Protein AF-A0A9Q4T7K0-F1 (afdb_monomer_lite)

pLDDT: mean 83.94, std 12.33, range [45.19, 93.31]

Radius of gyration: 12.47 Å; chains: 1; bounding box: 25×40×24 Å

Structure (mmCIF, N/CA/C/O backbone):
data_AF-A0A9Q4T7K0-F1
#
_entry.id   AF-A0A9Q4T7K0-F1
#
loop_
_atom_site.group_PDB
_atom_site.id
_atom_site.type_symbol
_atom_site.label_atom_id
_atom_site.label_alt_id
_atom_site.label_comp_id
_atom_site.label_asym_id
_atom_site.label_entity_id
_atom_site.label_seq_id
_atom_site.pdbx_PDB_ins_code
_atom_site.Cartn_x
_atom_site.Cartn_y
_atom_site.Cartn_z
_atom_site.occupancy
_atom_site.B_iso_or_equiv
_atom_site.auth_seq_id
_atom_site.auth_comp_id
_atom_site.auth_asym_id
_atom_site.auth_atom_id
_atom_site.pdbx_PDB_model_num
ATOM 1 N N . MET A 1 1 ? 10.281 -0.681 -0.234 1.00 81.62 1 MET A N 1
ATOM 2 C CA . MET A 1 1 ? 10.191 -1.523 -1.450 1.00 81.62 1 MET A CA 1
ATOM 3 C C . MET A 1 1 ? 9.593 -0.692 -2.574 1.00 81.62 1 MET A C 1
ATOM 5 O O . MET A 1 1 ? 8.718 0.120 -2.292 1.00 81.62 1 MET A O 1
ATOM 9 N N . PHE A 1 2 ? 10.062 -0.8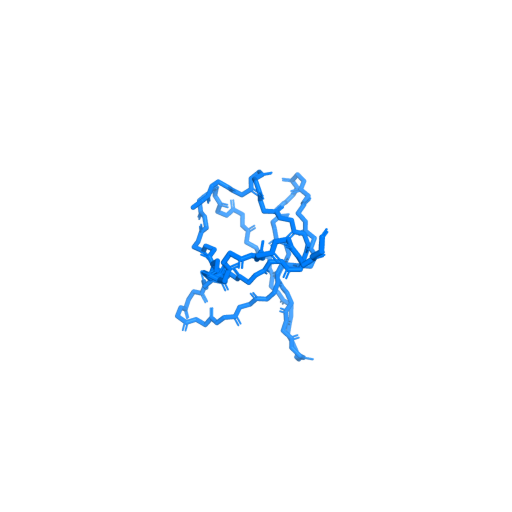53 -3.815 1.00 86.56 2 PHE A N 1
ATOM 10 C CA . PHE A 1 2 ? 9.453 -0.164 -4.956 1.00 86.56 2 PHE A CA 1
ATOM 11 C C . PHE A 1 2 ? 8.027 -0.656 -5.181 1.00 86.56 2 PHE A C 1
ATOM 13 O O . PHE A 1 2 ? 7.763 -1.860 -5.137 1.00 86.56 2 PHE A O 1
ATOM 20 N N . ARG A 1 3 ? 7.116 0.279 -5.462 1.00 83.75 3 ARG A N 1
ATOM 21 C CA . ARG A 1 3 ? 5.717 -0.006 -5.788 1.00 83.75 3 ARG A CA 1
ATOM 22 C C . ARG A 1 3 ? 5.608 -1.026 -6.913 1.00 83.75 3 ARG A C 1
ATOM 24 O O . ARG A 1 3 ? 4.754 -1.894 -6.839 1.00 83.75 3 ARG A O 1
ATOM 31 N N . SER A 1 4 ? 6.478 -0.967 -7.919 1.00 86.69 4 SER A N 1
ATOM 32 C CA . SER A 1 4 ? 6.509 -1.910 -9.047 1.00 86.69 4 SER A CA 1
ATOM 33 C C . SER A 1 4 ? 6.627 -3.378 -8.626 1.00 86.69 4 SER A C 1
ATOM 35 O O . SER A 1 4 ? 6.141 -4.256 -9.330 1.00 86.69 4 SER A O 1
ATOM 37 N N . HIS A 1 5 ? 7.227 -3.663 -7.469 1.00 87.88 5 HIS A N 1
ATOM 38 C CA . HIS A 1 5 ? 7.384 -5.029 -6.972 1.00 87.88 5 HIS A CA 1
ATOM 39 C C . HIS A 1 5 ? 6.207 -5.486 -6.098 1.00 87.88 5 HIS A C 1
ATOM 41 O O . HIS A 1 5 ? 6.134 -6.657 -5.723 1.00 87.88 5 HIS A O 1
ATOM 47 N N . VAL A 1 6 ? 5.284 -4.583 -5.757 1.00 87.81 6 VAL A N 1
ATOM 48 C CA . VAL A 1 6 ? 4.115 -4.903 -4.940 1.00 87.81 6 VAL A CA 1
ATOM 49 C C . VAL A 1 6 ? 3.107 -5.695 -5.755 1.00 87.81 6 VAL A C 1
ATOM 51 O O . VAL A 1 6 ? 2.667 -5.267 -6.824 1.00 87.81 6 VAL A O 1
ATOM 54 N N . ARG A 1 7 ? 2.683 -6.828 -5.201 1.00 88.19 7 ARG A N 1
ATOM 55 C CA . ARG A 1 7 ? 1.636 -7.679 -5.764 1.00 88.19 7 ARG A CA 1
ATOM 56 C C . ARG A 1 7 ? 0.355 -7.550 -4.939 1.00 88.19 7 ARG A C 1
ATOM 58 O O . ARG A 1 7 ? 0.432 -7.321 -3.728 1.00 88.19 7 ARG A O 1
ATOM 65 N N . PRO A 1 8 ? -0.817 -7.728 -5.566 1.00 90.00 8 PRO A N 1
ATOM 66 C CA . PRO A 1 8 ? -2.062 -7.916 -4.836 1.00 90.00 8 PRO A CA 1
ATOM 67 C C . PRO A 1 8 ? -1.913 -9.006 -3.764 1.00 90.00 8 PRO A C 1
ATOM 69 O O . PRO A 1 8 ? -1.289 -10.037 -4.005 1.00 90.00 8 PRO A O 1
ATOM 72 N N . GLY A 1 9 ? -2.458 -8.763 -2.574 1.00 89.19 9 GLY A N 1
ATOM 73 C CA . GLY A 1 9 ? -2.359 -9.646 -1.410 1.00 89.19 9 GLY A CA 1
ATOM 74 C C . GLY A 1 9 ? -1.203 -9.331 -0.457 1.00 89.19 9 GLY A C 1
ATOM 75 O O . GLY A 1 9 ? -1.243 -9.783 0.685 1.00 89.19 9 GLY A O 1
ATOM 76 N N . MET A 1 10 ? -0.215 -8.524 -0.862 1.00 90.88 10 MET A N 1
ATOM 77 C CA . MET A 1 10 ? 0.842 -8.078 0.053 1.00 90.88 10 MET A CA 1
ATOM 78 C C . MET A 1 10 ? 0.302 -7.139 1.135 1.00 90.88 10 MET A C 1
ATOM 80 O O . MET A 1 10 ? -0.610 -6.345 0.891 1.00 90.88 10 MET A O 1
ATOM 84 N N . LEU A 1 11 ? 0.911 -7.189 2.318 1.00 91.50 11 LEU A N 1
ATOM 85 C CA . LEU A 1 11 ? 0.627 -6.262 3.406 1.00 91.50 11 LEU A CA 1
ATOM 86 C C . LEU A 1 11 ? 1.569 -5.063 3.340 1.00 91.50 11 LEU A C 1
ATOM 88 O O . LEU A 1 11 ? 2.771 -5.204 3.133 1.00 91.50 11 LEU A O 1
ATOM 92 N N . ILE A 1 12 ? 1.015 -3.870 3.518 1.00 91.12 12 ILE A N 1
ATOM 93 C CA . ILE A 1 12 ? 1.726 -2.600 3.405 1.00 91.12 12 ILE A CA 1
ATOM 94 C C . ILE A 1 12 ? 1.444 -1.754 4.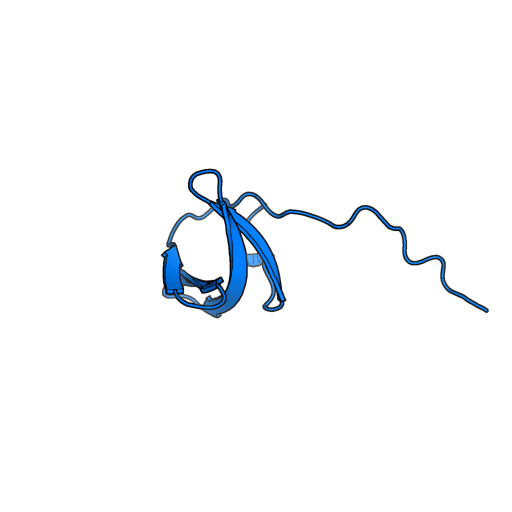631 1.00 91.12 12 ILE A C 1
ATOM 96 O O . ILE A 1 12 ? 0.298 -1.643 5.068 1.00 91.12 12 ILE A O 1
ATOM 100 N N . ARG A 1 13 ? 2.486 -1.130 5.179 1.00 90.88 13 ARG A N 1
ATOM 101 C CA . ARG A 1 13 ? 2.347 -0.146 6.244 1.00 90.88 13 ARG A CA 1
ATOM 102 C C . ARG A 1 13 ? 2.253 1.247 5.633 1.00 90.88 13 ARG A C 1
ATOM 104 O O . ARG A 1 13 ? 3.113 1.675 4.874 1.00 90.88 13 ARG A O 1
ATOM 111 N N . HIS A 1 14 ? 1.160 1.939 5.922 1.00 88.44 14 HIS A N 1
ATOM 112 C CA . HIS A 1 14 ? 0.900 3.280 5.418 1.00 88.44 14 HIS A CA 1
ATOM 113 C C . HIS A 1 14 ? 0.181 4.104 6.488 1.00 88.44 14 HIS A C 1
ATOM 115 O O . HIS A 1 14 ? -0.842 3.668 7.026 1.00 88.44 14 HIS A O 1
ATOM 121 N N . ASN A 1 15 ? 0.724 5.284 6.812 1.00 85.88 15 ASN A N 1
ATOM 122 C CA . ASN A 1 15 ? 0.253 6.150 7.904 1.00 85.88 15 ASN A CA 1
ATOM 123 C C . ASN A 1 15 ? 0.125 5.411 9.250 1.00 85.88 15 ASN A C 1
ATOM 125 O O . ASN A 1 15 ? -0.903 5.482 9.923 1.00 85.88 15 ASN A O 1
ATOM 129 N N . GLY A 1 16 ? 1.139 4.615 9.604 1.00 87.31 16 GLY A N 1
ATOM 130 C CA . GLY A 1 16 ? 1.155 3.835 10.848 1.00 87.31 16 GLY A CA 1
ATOM 131 C C . GLY A 1 16 ? 0.130 2.695 10.911 1.00 87.31 16 GLY A C 1
ATOM 132 O O . GLY A 1 16 ? 0.005 2.042 11.943 1.00 87.31 16 GLY A O 1
ATOM 133 N N . ARG A 1 17 ? -0.605 2.426 9.826 1.00 89.62 17 ARG A N 1
ATOM 134 C CA . ARG A 1 17 ? -1.620 1.367 9.746 1.00 89.62 17 ARG A CA 1
ATOM 135 C C . ARG A 1 17 ? -1.230 0.309 8.726 1.00 89.62 17 ARG A C 1
ATOM 137 O O . ARG A 1 17 ? -0.575 0.612 7.734 1.00 89.62 17 ARG A O 1
ATOM 144 N N . THR A 1 18 ? -1.683 -0.918 8.955 1.00 91.50 18 THR A N 1
ATOM 145 C CA . THR A 1 18 ? -1.525 -2.026 8.009 1.00 91.50 18 THR A CA 1
ATOM 146 C C . THR A 1 18 ? -2.684 -2.052 7.019 1.00 91.50 18 THR A C 1
ATOM 148 O O . THR A 1 18 ? -3.854 -1.978 7.405 1.00 91.50 18 THR A O 1
ATOM 151 N N . TRP A 1 19 ? -2.341 -2.186 5.747 1.00 92.69 19 TRP A N 1
ATOM 152 C CA . TRP A 1 19 ? -3.244 -2.240 4.610 1.00 92.69 19 TRP A CA 1
ATOM 153 C C . TRP A 1 19 ? -2.914 -3.442 3.736 1.00 92.69 19 TRP A C 1
ATOM 155 O O . TRP A 1 19 ? -1.765 -3.877 3.692 1.00 92.69 19 TRP A O 1
ATOM 165 N N . ARG A 1 20 ? -3.899 -3.956 3.003 1.00 92.62 20 ARG A N 1
ATOM 166 C CA . ARG A 1 20 ? -3.676 -4.980 1.985 1.00 92.62 20 ARG A CA 1
ATOM 167 C C . ARG A 1 20 ? -3.611 -4.323 0.613 1.00 92.62 20 ARG A C 1
ATOM 169 O O . ARG A 1 20 ? -4.483 -3.535 0.268 1.00 92.62 20 ARG A O 1
ATOM 176 N N . ALA A 1 21 ? -2.600 -4.656 -0.179 1.00 93.31 21 ALA A N 1
ATOM 177 C CA . ALA A 1 21 ? -2.550 -4.279 -1.584 1.00 93.31 21 ALA A CA 1
ATOM 178 C C . ALA A 1 21 ? -3.653 -5.019 -2.352 1.00 93.31 21 ALA A C 1
ATOM 180 O O . ALA A 1 21 ? -3.636 -6.245 -2.425 1.00 93.31 21 ALA A O 1
ATOM 181 N N . SER A 1 22 ? -4.603 -4.291 -2.933 1.00 91.81 22 SER A N 1
ATOM 182 C CA . SER A 1 22 ? -5.691 -4.881 -3.727 1.00 91.81 22 SER A CA 1
ATOM 183 C C . SER A 1 22 ? -5.367 -4.877 -5.213 1.00 91.81 22 SER A C 1
ATOM 185 O O . SER A 1 22 ? -5.671 -5.835 -5.914 1.00 91.81 22 SER A O 1
ATOM 187 N N . ALA A 1 23 ? -4.759 -3.795 -5.703 1.00 91.06 23 ALA A N 1
ATOM 188 C CA . ALA A 1 23 ? -4.387 -3.649 -7.104 1.00 91.06 23 ALA A CA 1
ATOM 189 C C . ALA A 1 23 ? -3.200 -2.699 -7.243 1.00 91.06 23 ALA A C 1
ATOM 191 O O . ALA A 1 23 ? -3.182 -1.630 -6.639 1.00 91.06 23 ALA A O 1
ATOM 192 N N . ASN A 1 24 ? -2.230 -3.066 -8.071 1.00 90.88 24 ASN A N 1
ATOM 193 C CA . ASN A 1 24 ? -1.111 -2.210 -8.430 1.00 90.88 24 ASN A CA 1
ATOM 194 C C . ASN A 1 24 ? -1.214 -1.897 -9.918 1.00 90.88 24 ASN A C 1
ATOM 196 O O . ASN A 1 24 ? -1.007 -2.777 -10.748 1.00 90.88 24 ASN A O 1
ATOM 200 N N . VAL A 1 25 ? -1.598 -0.668 -10.242 1.00 89.12 25 VAL A N 1
ATOM 201 C CA . VAL A 1 25 ? -1.768 -0.215 -11.624 1.00 89.12 25 VAL A CA 1
ATOM 202 C C . VAL A 1 25 ? -0.903 1.011 -11.872 1.00 89.12 25 VAL A C 1
ATOM 204 O O . VAL A 1 25 ? -0.363 1.621 -10.946 1.00 89.12 25 VAL A O 1
ATOM 207 N N . GLU A 1 26 ? -0.782 1.415 -13.131 1.00 85.81 26 GLU A N 1
ATOM 208 C CA . GLU A 1 26 ? 0.002 2.591 -13.519 1.00 85.81 26 GLU A CA 1
ATOM 209 C C . GLU A 1 26 ? -0.450 3.860 -12.769 1.00 85.81 26 GLU A C 1
ATOM 211 O O . GLU A 1 26 ? 0.369 4.600 -12.223 1.00 85.81 26 GLU A O 1
ATOM 216 N N . LYS A 1 27 ? -1.771 4.019 -12.598 1.00 86.44 27 LYS A N 1
ATOM 217 C CA . LYS A 1 27 ? -2.412 5.130 -11.869 1.00 86.44 27 LYS A CA 1
ATOM 218 C C . LYS A 1 27 ? -2.181 5.140 -10.351 1.00 86.44 27 LYS A C 1
ATOM 220 O O . LYS A 1 27 ? -2.623 6.086 -9.690 1.00 86.44 27 LYS A O 1
ATOM 225 N N . GLY A 1 28 ? -1.558 4.104 -9.789 1.00 90.25 28 GLY A N 1
ATOM 226 C CA . GLY A 1 28 ? -1.241 4.004 -8.367 1.00 90.25 28 GLY A CA 1
ATOM 227 C C . GLY A 1 28 ? -1.510 2.625 -7.772 1.00 90.25 28 GLY A C 1
ATOM 228 O O . GLY A 1 28 ? -2.012 1.707 -8.421 1.00 90.25 28 GLY A O 1
ATOM 229 N N . LEU A 1 29 ? -1.182 2.504 -6.493 1.00 91.44 29 LEU A N 1
ATOM 230 C 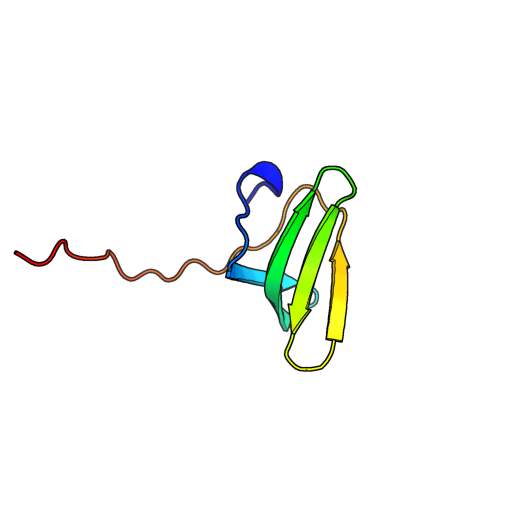CA . LEU A 1 29 ? -1.391 1.306 -5.699 1.00 91.44 29 LEU A CA 1
ATOM 231 C C . LEU A 1 29 ? -2.641 1.484 -4.837 1.00 91.44 29 LEU A C 1
ATOM 233 O O . LEU A 1 29 ? -2.733 2.387 -4.003 1.00 91.44 29 LEU A O 1
ATOM 237 N N . TYR A 1 30 ? -3.613 0.613 -5.062 1.00 93.12 30 TYR A N 1
ATOM 238 C CA . TYR A 1 30 ? -4.848 0.547 -4.305 1.00 93.12 30 TYR A CA 1
ATOM 239 C C . TYR A 1 30 ? -4.651 -0.349 -3.097 1.00 93.12 30 TYR A C 1
ATOM 241 O O . TYR A 1 30 ? -4.185 -1.487 -3.201 1.00 93.12 30 TYR A O 1
ATOM 249 N N . LEU A 1 31 ? -5.032 0.196 -1.957 1.00 93.12 31 LEU A N 1
ATOM 250 C CA . LEU A 1 31 ? -4.972 -0.437 -0.664 1.00 93.12 31 LEU A CA 1
ATOM 251 C C . LEU A 1 31 ? -6.399 -0.613 -0.156 1.00 93.12 31 LEU A C 1
ATOM 253 O O . LEU A 1 31 ? -7.161 0.355 -0.098 1.00 93.12 31 LEU A O 1
ATOM 257 N N . ASP A 1 32 ? -6.757 -1.827 0.236 1.00 92.31 32 ASP A N 1
ATOM 258 C CA . ASP A 1 32 ? -8.014 -2.106 0.909 1.00 92.31 32 ASP A CA 1
ATOM 259 C C . ASP A 1 32 ? -7.789 -2.574 2.340 1.00 92.31 32 ASP A C 1
ATOM 261 O O . ASP A 1 32 ? -6.762 -3.139 2.729 1.00 92.31 32 ASP A O 1
ATOM 265 N N . ARG A 1 33 ? -8.807 -2.293 3.133 1.00 86.50 33 ARG A N 1
ATOM 266 C CA . ARG A 1 33 ? -9.013 -2.775 4.482 1.00 86.50 33 ARG A CA 1
ATOM 267 C C . ARG A 1 33 ? -10.488 -3.157 4.587 1.00 86.50 33 ARG A C 1
ATOM 269 O O . ARG A 1 33 ? -11.288 -2.739 3.754 1.00 86.50 33 ARG A O 1
ATOM 276 N N . LEU A 1 34 ? -10.851 -3.895 5.635 1.00 83.94 34 LEU A N 1
ATOM 277 C CA . LEU A 1 34 ? -12.202 -4.446 5.834 1.00 83.94 34 LEU A CA 1
ATOM 278 C C . LEU A 1 34 ? -13.349 -3.465 5.525 1.00 83.94 34 LEU A C 1
ATOM 280 O O . LEU A 1 34 ? -14.364 -3.877 4.980 1.00 83.94 34 LEU A O 1
ATOM 284 N N . THR A 1 35 ? -13.182 -2.178 5.836 1.00 86.88 35 THR A N 1
ATOM 285 C CA . THR A 1 35 ? -14.220 -1.149 5.665 1.00 86.88 35 THR A CA 1
ATOM 286 C C . THR A 1 35 ? -13.780 0.048 4.822 1.00 86.88 35 THR A C 1
ATOM 288 O O . THR A 1 35 ? -14.524 1.017 4.696 1.00 86.88 35 THR A O 1
ATOM 291 N N . THR A 1 36 ? -12.560 0.060 4.279 1.00 89.50 36 THR A N 1
ATOM 292 C CA . THR A 1 36 ? -12.001 1.274 3.660 1.00 89.50 36 THR A CA 1
ATOM 293 C C . THR A 1 36 ? -11.099 0.933 2.491 1.00 89.50 36 THR A C 1
ATOM 295 O O . THR A 1 36 ? -10.363 -0.049 2.525 1.00 89.50 36 THR A O 1
ATOM 298 N N . LYS A 1 37 ? -11.109 1.789 1.471 1.00 92.12 37 LYS A N 1
ATOM 299 C CA . LYS A 1 37 ? -10.162 1.740 0.360 1.00 92.12 37 LYS A CA 1
ATOM 300 C C . LYS A 1 37 ? -9.426 3.066 0.276 1.00 92.12 37 LYS A C 1
ATOM 302 O O . LYS A 1 37 ? -10.024 4.119 0.474 1.00 92.12 37 LYS A O 1
ATOM 307 N N . THR A 1 38 ? -8.139 3.010 -0.021 1.00 92.62 38 THR A N 1
ATOM 308 C CA . THR A 1 38 ? -7.321 4.190 -0.290 1.00 92.62 38 THR A CA 1
ATOM 309 C C . THR A 1 38 ? -6.415 3.932 -1.486 1.00 92.62 38 THR A C 1
ATOM 311 O O . THR A 1 38 ? -6.149 2.786 -1.849 1.00 92.62 38 THR A O 1
ATOM 314 N N . ARG A 1 39 ? -5.963 5.003 -2.130 1.00 92.81 39 ARG A N 1
ATOM 315 C CA . ARG A 1 39 ? -5.022 4.944 -3.247 1.00 92.81 39 ARG A CA 1
ATOM 316 C C . ARG A 1 39 ? -3.778 5.719 -2.866 1.00 92.81 39 ARG A C 1
ATOM 318 O O . ARG A 1 39 ? -3.879 6.881 -2.482 1.00 92.81 39 ARG A O 1
ATOM 325 N N . ILE A 1 40 ? -2.622 5.095 -3.046 1.00 90.81 40 ILE A N 1
A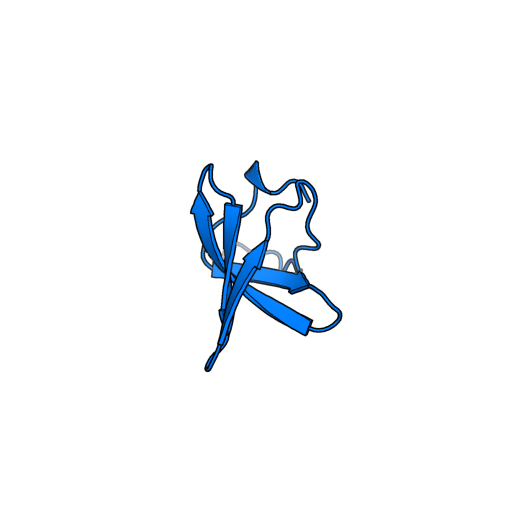TOM 326 C CA . ILE A 1 40 ? -1.330 5.742 -2.861 1.00 90.81 40 ILE A CA 1
ATOM 327 C C . ILE A 1 40 ? -0.568 5.783 -4.183 1.00 90.81 40 ILE A C 1
ATOM 329 O O . ILE A 1 40 ? -0.547 4.817 -4.945 1.00 90.81 40 ILE A O 1
ATOM 333 N N . SER A 1 41 ? 0.062 6.923 -4.449 1.00 89.88 41 SER A N 1
ATOM 334 C CA . SER A 1 41 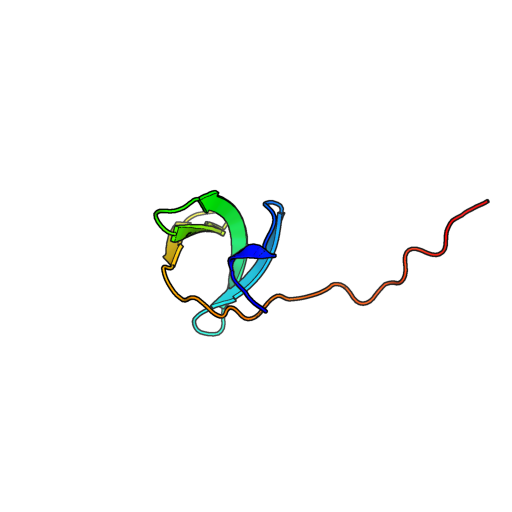? 0.896 7.136 -5.639 1.00 89.88 41 SER A CA 1
ATOM 335 C C . SER A 1 41 ? 2.387 7.175 -5.304 1.00 89.88 41 SER A C 1
ATOM 337 O O . SER A 1 41 ? 3.197 7.437 -6.186 1.00 89.88 41 SER A O 1
ATOM 339 N N . ALA A 1 42 ? 2.748 6.911 -4.043 1.00 87.69 42 ALA A N 1
ATOM 340 C CA . ALA A 1 42 ? 4.134 6.862 -3.599 1.00 87.69 42 ALA A CA 1
ATOM 341 C C . ALA A 1 42 ? 4.909 5.776 -4.361 1.00 87.69 42 ALA A C 1
ATOM 343 O O . ALA A 1 42 ? 4.422 4.657 -4.545 1.00 87.69 42 ALA A O 1
ATOM 344 N N . GLU A 1 43 ? 6.116 6.118 -4.805 1.00 85.88 43 GLU A N 1
ATOM 345 C CA . GLU A 1 43 ? 6.992 5.204 -5.541 1.00 85.88 43 GLU A CA 1
ATOM 346 C C . GLU A 1 43 ? 7.604 4.138 -4.625 1.00 85.88 43 GLU A C 1
ATOM 348 O O . GLU A 1 43 ? 7.763 2.980 -5.016 1.00 85.88 43 GLU A O 1
ATOM 353 N N . ILE A 1 44 ? 7.882 4.515 -3.377 1.00 87.56 44 ILE A N 1
ATOM 354 C CA . ILE A 1 44 ? 8.421 3.635 -2.346 1.00 87.56 44 ILE A CA 1
ATOM 355 C C . ILE A 1 44 ? 7.351 3.418 -1.281 1.00 87.56 44 ILE A C 1
ATOM 357 O O . ILE A 1 44 ? 6.749 4.364 -0.777 1.00 87.56 44 ILE A O 1
ATOM 361 N N . VAL A 1 45 ? 7.133 2.152 -0.933 1.00 88.81 45 VAL A N 1
ATOM 362 C CA . VAL A 1 45 ? 6.175 1.739 0.093 1.00 88.81 45 VAL A CA 1
ATOM 363 C C . VAL A 1 45 ? 6.813 0.769 1.083 1.00 88.81 45 VAL A C 1
ATOM 365 O O . VAL A 1 45 ? 7.721 0.000 0.740 1.00 88.81 45 VAL A O 1
ATOM 368 N N . GLU A 1 46 ? 6.344 0.808 2.326 1.00 89.69 46 GLU A N 1
ATOM 369 C CA . GLU A 1 46 ? 6.748 -0.134 3.367 1.00 89.69 46 GLU A CA 1
ATOM 370 C C . GLU A 1 46 ? 5.931 -1.419 3.227 1.00 89.69 46 GLU A C 1
ATOM 372 O O . GLU A 1 46 ? 4.740 -1.440 3.527 1.00 89.69 46 GLU A O 1
ATOM 377 N N . VAL A 1 47 ? 6.559 -2.495 2.757 1.00 87.38 47 VAL A N 1
ATOM 378 C CA . VAL A 1 47 ? 5.917 -3.811 2.647 1.00 87.38 47 VAL A CA 1
ATOM 379 C C . VAL A 1 47 ? 6.252 -4.618 3.893 1.00 87.38 47 VAL A C 1
ATOM 381 O O . VAL A 1 47 ? 7.418 -4.739 4.265 1.00 87.38 47 VAL A O 1
ATOM 384 N N . LEU A 1 48 ? 5.223 -5.166 4.530 1.00 86.38 48 LEU A N 1
ATOM 385 C CA . LEU A 1 48 ? 5.354 -6.136 5.607 1.00 86.38 48 LEU A CA 1
ATOM 386 C C . LEU A 1 48 ? 5.552 -7.501 4.952 1.00 86.38 48 LEU A C 1
ATOM 388 O O . LEU A 1 48 ? 4.619 -8.072 4.385 1.00 86.38 48 LEU A O 1
ATOM 392 N N . VAL A 1 49 ? 6.788 -7.985 4.977 1.00 75.44 49 VAL A N 1
ATOM 393 C CA . VAL A 1 49 ? 7.120 -9.338 4.538 1.00 75.44 49 VAL A CA 1
ATOM 394 C C . VAL A 1 49 ? 6.919 -10.287 5.710 1.00 75.44 49 VAL A C 1
ATOM 396 O O . VAL A 1 49 ? 7.429 -10.044 6.802 1.00 75.44 49 VAL A O 1
ATOM 399 N N . ASP A 1 50 ? 6.150 -11.349 5.490 1.00 64.94 50 ASP A N 1
ATOM 400 C CA . ASP A 1 50 ? 6.138 -12.463 6.426 1.00 64.94 50 ASP A CA 1
ATOM 401 C C . ASP A 1 50 ? 7.497 -13.159 6.324 1.00 64.94 50 ASP A C 1
ATOM 403 O O . ASP A 1 50 ? 7.926 -13.556 5.238 1.00 64.94 50 ASP A O 1
ATOM 407 N N . SER A 1 51 ? 8.222 -13.211 7.437 1.00 56.06 51 SER A N 1
ATOM 408 C CA . SER A 1 51 ? 9.573 -13.756 7.490 1.00 56.06 51 SER A CA 1
ATOM 409 C C . SER A 1 51 ? 9.595 -15.276 7.592 1.00 56.06 51 SER A C 1
ATOM 411 O O . SER A 1 51 ? 10.658 -15.812 7.887 1.00 56.06 51 SER A O 1
ATOM 413 N N . ALA A 1 52 ? 8.480 -15.992 7.401 1.00 53.28 52 ALA A N 1
ATOM 414 C CA . ALA A 1 52 ? 8.539 -17.442 7.353 1.00 53.28 52 ALA A CA 1
ATOM 415 C C . ALA A 1 52 ? 9.167 -17.858 6.012 1.00 53.28 52 ALA A C 1
ATOM 417 O O . ALA A 1 52 ? 8.510 -17.742 4.969 1.00 53.28 52 ALA A O 1
ATOM 418 N N . PRO A 1 53 ? 10.418 -18.368 5.981 1.00 48.34 53 PRO A N 1
ATOM 419 C CA . PRO A 1 53 ? 10.820 -19.179 4.851 1.00 48.34 53 PRO A CA 1
ATOM 420 C C . PRO A 1 53 ? 9.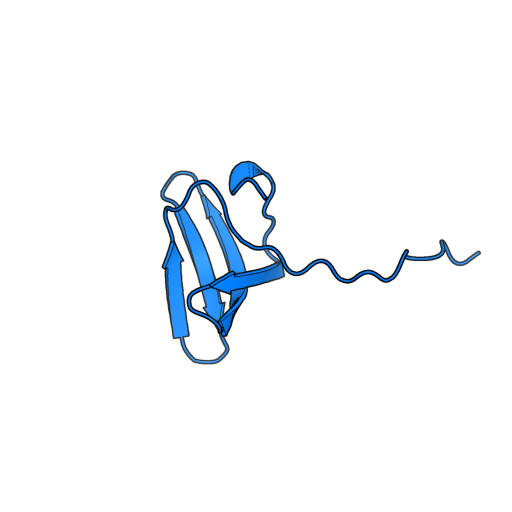778 -20.288 4.764 1.00 48.34 53 PRO A C 1
ATOM 422 O O . PRO A 1 53 ? 9.585 -21.055 5.709 1.00 48.34 53 PRO A O 1
ATOM 425 N N . ARG A 1 54 ? 9.055 -20.346 3.645 1.00 56.59 54 ARG A N 1
ATOM 426 C CA . ARG A 1 54 ? 8.332 -21.560 3.296 1.00 56.59 54 ARG A CA 1
ATOM 427 C C . ARG A 1 54 ? 9.413 -22.618 3.150 1.00 56.59 54 ARG A C 1
ATOM 429 O O . ARG A 1 54 ? 10.055 -22.684 2.108 1.00 56.59 54 ARG A O 1
ATOM 436 N N . VAL A 1 55 ? 9.674 -23.368 4.219 1.00 62.12 55 VAL A N 1
ATOM 437 C CA . VAL A 1 55 ? 10.403 -24.624 4.120 1.00 62.12 55 VAL A CA 1
ATOM 438 C C . VAL A 1 55 ? 9.643 -25.430 3.067 1.00 62.12 55 VAL A C 1
ATOM 440 O O . VAL A 1 55 ? 8.439 -25.641 3.245 1.00 62.12 55 VAL A O 1
ATOM 443 N N . PRO A 1 56 ? 10.249 -25.760 1.914 1.00 56.22 56 PRO A N 1
ATOM 444 C CA . PRO A 1 56 ? 9.603 -26.658 0.977 1.00 56.22 56 PRO A CA 1
ATOM 445 C C . PRO A 1 56 ? 9.388 -27.969 1.732 1.00 56.22 56 PRO A C 1
ATOM 447 O O . PRO A 1 56 ? 10.335 -28.629 2.151 1.00 56.22 56 PRO A O 1
ATOM 450 N N . GLY A 1 57 ? 8.125 -28.255 2.030 1.00 69.12 57 GLY A N 1
ATOM 451 C CA . GLY A 1 57 ? 7.724 -29.510 2.628 1.00 69.12 57 GLY A CA 1
ATOM 452 C C . GLY A 1 57 ? 7.705 -30.579 1.547 1.00 69.12 57 GLY A C 1
ATOM 453 O O . GLY A 1 57 ? 6.921 -30.452 0.607 1.00 69.12 57 GLY A O 1
ATOM 454 N N . HIS A 1 58 ? 8.507 -31.616 1.795 1.00 45.19 58 HIS A N 1
ATOM 455 C CA . HIS A 1 58 ? 8.646 -32.895 1.091 1.00 45.19 58 HIS A CA 1
ATOM 456 C C . HIS A 1 58 ? 9.596 -32.932 -0.112 1.00 45.19 58 HIS A C 1
ATOM 458 O O . HIS A 1 58 ? 9.294 -32.314 -1.155 1.00 45.19 58 HIS A O 1
#

Foldseek 3Di:
DFLVPDDFQWWFQDPNDIWTFHDRDPVFTWTDDPPDIDGDRDRDTHTDDDPDPPPPDD

InterPro domains:
  IPR060243 KilR, SH3-type barrel domain [PF27398] (2-48)

Organism: NCBI:txid413497

Secondary structure (DSSP, 8-state):
-BGGG--TT-EEEETTEEEEEEEEETTEEEEEETTEEEEE--SB-EEE----------

Sequence (58 aa):
MFRSHVRPGMLIRHNGRTWRASANVEKGLYLDRLTTKTRISAEIVEVLVDSAPRVPGH